Protein AF-A0A8S9DPN1-F1 (afdb_monomer_lite)

Radius of gyration: 19.18 Å; chains: 1; bounding box: 45×27×53 Å

Sequence (119 aa):
MLYTPKELAEEIGVNKDQIYSAYLPAGCPHQKDHQNHILINGITFKKWYEENYQKRTLEKDQAYCVACKQIVKVLNPERKQKGNLVYASFPCPNCGKNVIRFIDCKRKKNDQQKELEAH

Secondary structure (DSSP, 8-state):
-EE-HHHHHHHHT--HHHIIIIITTTT---EE-TT--EEEEHHHHHHHHHHH---PPPPTTEEEETTTTEEEE--S-EEEEETTEEEEEEE-TTT--EEEEEEEE---S-SS-SSSS--

Foldseek 3Di:
DKDFLVRVCVVVVHDSVCCVLPQVVQPQDWDADPVRGTIHDPVSNVVCCVVRVDDDDADPQWFQDSVVRDIAGNDPWDWDDDPQWTWTWDQGPVPRDITIGTDDGPDPPDPDPDPPPDD

pLDDT: mean 82.06, std 13.65, range [39.0, 94.62]

Structure (mmCIF, N/CA/C/O backbone):
data_AF-A0A8S9DPN1-F1
#
_entry.id   AF-A0A8S9DPN1-F1
#
loop_
_atom_site.group_PDB
_atom_site.id
_atom_site.type_symbol
_atom_site.label_atom_id
_atom_site.label_alt_id
_atom_site.label_comp_id
_atom_site.label_asym_id
_atom_site.label_entity_id
_atom_site.label_seq_id
_atom_site.pdbx_PDB_ins_code
_atom_site.Cartn_x
_atom_site.Cartn_y
_atom_site.Cartn_z
_atom_site.occupancy
_atom_site.B_iso_or_equiv
_atom_site.auth_seq_id
_atom_site.auth_comp_id
_atom_site.auth_asym_id
_atom_site.auth_atom_id
_atom_site.pdbx_PDB_model_num
ATOM 1 N N . MET A 1 1 ? 19.925 -2.733 -14.862 1.00 83.81 1 MET A N 1
ATOM 2 C CA . MET A 1 1 ? 19.454 -4.117 -15.057 1.00 83.81 1 MET A CA 1
ATOM 3 C C . MET A 1 1 ? 17.935 -4.108 -15.111 1.00 83.81 1 MET A C 1
ATOM 5 O O . MET A 1 1 ? 17.328 -3.308 -14.396 1.00 83.81 1 MET A O 1
ATOM 9 N N . LEU A 1 2 ? 17.356 -4.892 -16.020 1.00 90.19 2 LEU A N 1
ATOM 10 C CA . LEU A 1 2 ? 15.912 -5.100 -16.106 1.00 90.19 2 LEU A CA 1
ATOM 11 C C . LEU A 1 2 ? 15.562 -6.325 -15.265 1.00 90.19 2 LEU A C 1
ATOM 13 O O . LEU A 1 2 ? 16.236 -7.342 -15.377 1.00 90.19 2 LEU A O 1
ATOM 17 N N . TYR A 1 3 ? 14.532 -6.194 -14.441 1.00 92.56 3 TYR A N 1
ATOM 18 C CA . TYR A 1 3 ? 14.040 -7.233 -13.550 1.00 92.56 3 TYR A CA 1
ATOM 19 C C . TYR A 1 3 ? 12.580 -7.512 -13.874 1.00 92.56 3 TYR A C 1
ATOM 21 O O . TYR A 1 3 ? 11.795 -6.584 -14.098 1.00 92.56 3 TYR A O 1
ATOM 29 N N . THR A 1 4 ? 12.181 -8.773 -13.837 1.00 92.81 4 THR A N 1
ATOM 30 C CA . THR A 1 4 ? 10.765 -9.117 -13.715 1.00 92.81 4 THR A CA 1
ATOM 31 C C . THR A 1 4 ? 10.240 -8.700 -12.332 1.00 92.81 4 THR A C 1
ATOM 33 O O . THR A 1 4 ? 11.019 -8.543 -11.388 1.00 92.81 4 THR A O 1
ATOM 36 N N . PRO A 1 5 ? 8.915 -8.569 -12.137 1.00 92.50 5 PRO A N 1
ATOM 37 C CA . PRO A 1 5 ? 8.345 -8.322 -10.815 1.00 92.50 5 PRO A CA 1
ATOM 38 C C . PRO A 1 5 ? 8.756 -9.364 -9.773 1.00 92.50 5 PRO A C 1
ATOM 40 O O . PRO A 1 5 ? 8.851 -9.041 -8.598 1.00 92.50 5 PRO A O 1
ATOM 43 N N . LYS A 1 6 ? 9.001 -10.617 -10.175 1.00 92.94 6 LYS A N 1
ATOM 44 C CA . LYS A 1 6 ? 9.466 -11.646 -9.241 1.00 92.94 6 LYS A CA 1
ATOM 45 C C . LYS A 1 6 ? 10.896 -11.359 -8.779 1.00 92.94 6 LYS A C 1
ATOM 47 O O . LYS A 1 6 ? 11.123 -11.273 -7.581 1.00 92.94 6 LYS A O 1
ATOM 52 N N . GLU A 1 7 ? 11.816 -11.167 -9.716 1.00 93.56 7 GLU A N 1
ATOM 53 C CA . GLU A 1 7 ? 13.227 -10.924 -9.393 1.00 93.56 7 GLU A CA 1
ATOM 54 C C . GLU A 1 7 ? 13.400 -9.620 -8.616 1.00 93.56 7 GLU A C 1
ATOM 56 O O . GLU A 1 7 ? 14.133 -9.580 -7.637 1.00 93.56 7 GLU A O 1
ATOM 61 N N . LEU A 1 8 ? 12.673 -8.563 -8.995 1.00 92.94 8 LEU A N 1
ATOM 62 C CA . LEU A 1 8 ? 12.718 -7.299 -8.266 1.00 92.94 8 LEU A CA 1
ATOM 63 C C . LEU A 1 8 ? 12.245 -7.475 -6.817 1.00 92.94 8 LEU A C 1
ATOM 65 O O . LEU A 1 8 ? 12.829 -6.881 -5.919 1.00 92.94 8 LEU A O 1
ATOM 69 N N . ALA A 1 9 ? 11.193 -8.270 -6.594 1.00 93.31 9 ALA A N 1
ATOM 70 C CA . ALA A 1 9 ? 10.669 -8.550 -5.260 1.00 93.31 9 ALA A CA 1
ATOM 71 C C . ALA A 1 9 ? 11.692 -9.278 -4.384 1.00 93.31 9 ALA A C 1
ATOM 73 O O . ALA A 1 9 ? 11.869 -8.909 -3.224 1.00 93.31 9 ALA A O 1
ATOM 74 N N . GLU A 1 10 ? 12.360 -10.282 -4.955 1.00 94.00 10 GLU A N 1
ATOM 75 C CA . GLU A 1 10 ? 13.413 -11.055 -4.293 1.00 94.00 10 GLU A CA 1
ATOM 76 C C . GLU A 1 10 ? 14.624 -10.168 -3.964 1.00 94.00 10 GLU A C 1
ATOM 78 O O . GLU A 1 10 ? 15.090 -10.180 -2.828 1.00 94.00 10 GLU A O 1
ATOM 83 N N . GLU A 1 11 ? 15.054 -9.325 -4.906 1.00 92.62 11 GLU A N 1
ATOM 84 C CA . GLU A 1 11 ? 16.199 -8.419 -4.747 1.00 92.62 11 GLU A CA 1
ATOM 85 C C . GLU A 1 11 ? 15.995 -7.397 -3.616 1.00 92.62 11 GLU A C 1
ATOM 87 O O . GLU A 1 11 ? 16.893 -7.159 -2.811 1.00 92.62 11 GLU A O 1
ATOM 92 N N . ILE A 1 12 ? 14.810 -6.781 -3.533 1.00 89.56 12 ILE A N 1
ATOM 93 C CA . ILE A 1 12 ? 14.532 -5.726 -2.540 1.00 89.56 12 ILE A CA 1
ATOM 94 C C . ILE A 1 12 ? 13.835 -6.250 -1.276 1.00 89.56 12 ILE A C 1
ATOM 96 O O . ILE A 1 12 ? 13.476 -5.459 -0.400 1.00 89.56 12 ILE A O 1
ATOM 100 N N . GLY A 1 13 ? 13.609 -7.564 -1.181 1.00 89.81 13 GLY A N 1
ATOM 101 C CA . GLY A 1 13 ? 12.997 -8.208 -0.019 1.00 89.81 13 GLY A CA 1
ATOM 102 C C . GLY A 1 13 ? 11.541 -7.803 0.241 1.00 89.81 13 GLY A C 1
ATOM 103 O O . GLY A 1 13 ? 11.142 -7.647 1.396 1.00 89.81 13 GLY A O 1
ATOM 104 N N . VAL A 1 14 ? 10.732 -7.608 -0.805 1.00 89.19 14 VAL A N 1
ATOM 105 C CA . VAL A 1 14 ? 9.288 -7.317 -0.674 1.00 89.19 14 VAL A CA 1
ATOM 106 C C . VAL A 1 14 ? 8.442 -8.448 -1.242 1.00 89.19 14 VAL A C 1
ATOM 108 O O . VAL A 1 14 ? 8.903 -9.266 -2.029 1.00 89.19 14 VAL A O 1
ATOM 111 N N . ASN A 1 15 ? 7.157 -8.486 -0.889 1.00 91.44 15 ASN A N 1
ATOM 112 C CA . ASN A 1 15 ? 6.234 -9.404 -1.546 1.00 91.44 15 ASN A CA 1
ATOM 113 C C . ASN A 1 15 ? 5.978 -8.938 -2.993 1.00 91.44 15 ASN A C 1
ATOM 115 O O . ASN A 1 15 ? 5.672 -7.768 -3.231 1.00 91.44 15 ASN A O 1
ATOM 119 N N . LYS A 1 16 ? 6.032 -9.864 -3.955 1.00 92.50 16 LYS A N 1
ATOM 120 C CA . LYS A 1 16 ? 5.646 -9.651 -5.359 1.00 92.50 16 LYS A CA 1
ATOM 121 C C . LYS A 1 16 ? 4.280 -8.964 -5.504 1.00 92.50 16 LYS A C 1
ATOM 123 O O . LYS A 1 16 ? 4.114 -8.116 -6.381 1.00 92.50 16 LYS A O 1
ATOM 128 N N . ASP A 1 17 ? 3.321 -9.263 -4.628 1.00 90.25 17 ASP A N 1
ATOM 129 C CA . ASP A 1 17 ? 1.999 -8.622 -4.635 1.00 90.25 17 ASP A CA 1
ATOM 130 C C . ASP A 1 17 ? 2.067 -7.110 -4.401 1.00 90.25 17 ASP A C 1
ATOM 132 O O . ASP A 1 17 ? 1.227 -6.373 -4.917 1.00 90.25 17 ASP A O 1
ATOM 136 N N . GLN A 1 18 ? 3.076 -6.623 -3.674 1.00 88.31 18 GLN A N 1
ATOM 137 C CA . GLN A 1 18 ? 3.292 -5.193 -3.455 1.00 88.31 18 GLN A CA 1
ATOM 138 C C . GLN A 1 18 ? 3.662 -4.484 -4.762 1.00 88.31 18 GLN A C 1
ATOM 140 O O . GLN A 1 18 ? 3.190 -3.377 -5.017 1.00 88.31 18 GLN A O 1
ATOM 145 N N . ILE A 1 19 ? 4.424 -5.141 -5.637 1.00 90.06 19 ILE A N 1
ATOM 146 C CA . ILE A 1 19 ? 4.773 -4.586 -6.948 1.00 90.06 19 ILE A CA 1
ATOM 147 C C . ILE A 1 19 ? 3.511 -4.436 -7.802 1.00 90.06 19 ILE A C 1
ATOM 149 O O . ILE A 1 19 ? 3.252 -3.355 -8.329 1.00 90.06 19 ILE A O 1
ATOM 153 N N . TYR A 1 20 ? 2.680 -5.479 -7.872 1.00 90.19 20 TYR A N 1
ATOM 154 C CA . TYR A 1 20 ? 1.447 -5.453 -8.664 1.00 90.19 20 TYR A CA 1
ATOM 155 C C . TYR A 1 20 ? 0.348 -4.563 -8.079 1.00 90.19 20 TYR A C 1
ATOM 157 O O . TYR A 1 20 ? -0.368 -3.893 -8.820 1.00 90.19 20 TYR A O 1
ATOM 165 N N . SER A 1 21 ? 0.195 -4.546 -6.758 1.00 85.44 21 SER A N 1
ATOM 166 C CA . SER A 1 21 ? -0.938 -3.889 -6.094 1.00 85.44 21 SER A CA 1
ATOM 167 C C . SER A 1 21 ? -0.654 -2.445 -5.697 1.00 85.44 21 SER A C 1
ATOM 169 O O . SER A 1 21 ? -1.596 -1.648 -5.611 1.00 85.44 21 SER A O 1
ATOM 171 N N . ALA A 1 22 ? 0.611 -2.109 -5.435 1.00 85.25 22 ALA A N 1
ATOM 172 C CA . ALA A 1 22 ? 1.021 -0.786 -4.980 1.00 85.25 22 ALA A CA 1
ATOM 173 C C . ALA A 1 22 ? 1.865 -0.053 -6.025 1.00 85.25 22 ALA A C 1
ATOM 175 O O . ALA A 1 22 ? 1.478 1.038 -6.432 1.00 85.25 22 ALA A O 1
ATOM 176 N N . TYR A 1 23 ? 2.970 -0.639 -6.498 1.00 89.19 23 TYR A N 1
ATOM 177 C CA . TYR A 1 23 ? 3.919 0.098 -7.342 1.00 89.19 23 TYR A CA 1
ATOM 178 C C . TYR A 1 23 ? 3.396 0.339 -8.758 1.00 89.19 23 TYR A C 1
ATOM 180 O O . TYR A 1 23 ? 3.380 1.483 -9.210 1.00 89.19 23 TYR A O 1
ATOM 188 N N . LEU A 1 24 ? 2.913 -0.697 -9.452 1.00 88.56 24 LEU A N 1
ATOM 189 C CA . LEU A 1 24 ? 2.391 -0.541 -10.814 1.00 88.56 24 LEU A CA 1
ATOM 190 C C . LEU A 1 24 ? 1.203 0.440 -10.884 1.00 88.56 24 LEU A C 1
ATOM 192 O O . LEU A 1 24 ? 1.260 1.355 -11.706 1.00 88.56 24 LEU A O 1
ATOM 196 N N . PRO A 1 25 ? 0.178 0.362 -10.006 1.00 86.19 25 PRO A N 1
ATOM 197 C CA . PRO A 1 25 ? -0.919 1.331 -10.006 1.00 86.19 25 PRO A CA 1
ATOM 198 C C . PRO A 1 25 ? -0.494 2.744 -9.594 1.00 86.19 25 PRO A C 1
ATOM 200 O O . PRO A 1 25 ? -1.178 3.699 -9.941 1.00 86.19 25 PRO A O 1
ATOM 203 N N . ALA A 1 26 ? 0.615 2.887 -8.862 1.00 84.25 26 ALA A N 1
ATOM 204 C CA . ALA A 1 26 ? 1.182 4.185 -8.496 1.00 84.25 26 ALA A CA 1
ATOM 205 C C . ALA A 1 26 ? 2.024 4.822 -9.620 1.00 84.25 26 ALA A C 1
ATOM 207 O O . ALA A 1 26 ? 2.570 5.905 -9.424 1.00 84.25 26 ALA A O 1
ATOM 208 N N . GLY A 1 27 ? 2.131 4.180 -10.789 1.00 87.31 27 GLY A N 1
ATOM 209 C CA . GLY A 1 27 ? 2.884 4.705 -11.929 1.00 87.31 27 GLY A CA 1
ATOM 210 C C . GLY A 1 27 ? 4.353 4.286 -11.950 1.00 87.31 27 GLY A C 1
ATOM 211 O O . GLY A 1 27 ? 5.177 4.993 -12.524 1.00 87.31 27 GLY A O 1
ATOM 212 N N . CYS A 1 28 ? 4.693 3.150 -11.333 1.00 89.06 28 CYS A N 1
ATOM 213 C CA . CYS A 1 28 ? 6.047 2.604 -11.380 1.00 89.06 28 CYS A CA 1
ATOM 214 C C . CYS A 1 28 ? 6.545 2.465 -12.833 1.00 89.06 28 CYS A C 1
ATOM 216 O O . CYS A 1 28 ? 5.850 1.861 -13.663 1.00 89.06 28 CYS A O 1
ATOM 218 N N . PRO A 1 29 ? 7.760 2.957 -13.143 1.00 90.44 29 PRO A N 1
ATOM 219 C CA . PRO A 1 29 ? 8.340 2.871 -14.474 1.00 90.44 29 PRO A CA 1
ATOM 220 C C . PRO A 1 29 ? 8.594 1.410 -14.839 1.00 90.44 29 PRO A C 1
ATOM 222 O O . PRO A 1 29 ? 9.350 0.703 -14.172 1.00 90.44 29 PRO A O 1
ATOM 225 N N . HIS A 1 30 ? 7.955 0.963 -15.911 1.00 92.50 30 HIS A N 1
ATOM 226 C CA . HIS A 1 30 ? 8.083 -0.390 -16.425 1.00 92.50 30 HIS A CA 1
ATOM 227 C C . HIS A 1 30 ? 8.001 -0.385 -17.949 1.00 92.50 30 HIS A C 1
ATOM 229 O O . HIS A 1 30 ? 7.473 0.540 -18.565 1.00 92.50 30 HIS A O 1
ATOM 235 N N . GLN A 1 31 ? 8.533 -1.436 -18.551 1.00 91.62 31 GLN A N 1
ATOM 236 C CA . GLN A 1 31 ? 8.444 -1.727 -19.971 1.00 91.62 31 GLN A CA 1
ATOM 237 C C . GLN A 1 31 ? 7.723 -3.057 -20.149 1.00 91.62 31 GLN A C 1
ATOM 239 O O . GLN A 1 31 ? 7.701 -3.886 -19.238 1.00 91.62 31 GLN A O 1
ATOM 244 N N . LYS A 1 32 ? 7.111 -3.244 -21.314 1.00 91.81 32 LYS A N 1
ATOM 245 C CA . LYS A 1 32 ? 6.538 -4.525 -21.708 1.00 91.81 32 LYS A CA 1
ATOM 246 C C . LYS A 1 32 ? 7.374 -5.098 -22.836 1.00 91.81 32 LYS A C 1
ATOM 248 O O . LYS A 1 32 ? 7.694 -4.367 -23.772 1.00 91.81 32 LYS A O 1
ATOM 253 N N . ASP A 1 33 ? 7.760 -6.361 -22.723 1.00 88.44 33 ASP A N 1
ATOM 254 C CA . ASP A 1 33 ? 8.439 -7.054 -23.815 1.00 88.44 33 ASP A CA 1
ATOM 255 C C . ASP A 1 33 ? 7.443 -7.466 -24.920 1.00 88.44 33 ASP A C 1
ATOM 257 O O . ASP A 1 33 ? 6.235 -7.225 -24.836 1.00 88.44 33 ASP A O 1
ATOM 261 N N . HIS A 1 34 ? 7.949 -8.116 -25.969 1.00 86.69 34 HIS A N 1
ATOM 262 C CA . HIS A 1 34 ? 7.130 -8.628 -27.074 1.00 86.69 34 HIS A CA 1
ATOM 263 C C . HIS A 1 34 ? 6.124 -9.715 -26.655 1.00 86.69 34 HIS A C 1
ATOM 265 O O . HIS A 1 34 ? 5.173 -9.979 -27.386 1.00 86.69 34 HIS A O 1
ATOM 271 N N . GLN A 1 35 ? 6.322 -10.336 -25.491 1.00 87.88 35 GLN A N 1
ATOM 272 C CA . GLN A 1 35 ? 5.443 -11.346 -24.898 1.00 87.88 35 GLN A CA 1
ATOM 273 C C . GLN A 1 35 ? 4.517 -10.744 -23.828 1.00 87.88 35 GLN A C 1
ATOM 275 O O . GLN A 1 35 ? 3.792 -11.469 -23.150 1.00 87.88 35 GLN A O 1
ATOM 280 N N . ASN A 1 36 ? 4.485 -9.410 -23.713 1.00 86.00 36 ASN A N 1
ATOM 281 C CA . ASN A 1 36 ? 3.674 -8.657 -22.762 1.00 86.00 36 ASN A CA 1
ATOM 282 C C . ASN A 1 36 ? 4.094 -8.850 -21.286 1.00 86.00 36 ASN A C 1
ATOM 284 O O . ASN A 1 36 ? 3.316 -8.539 -20.377 1.00 86.00 36 ASN A O 1
ATOM 288 N N . HIS A 1 37 ? 5.316 -9.324 -21.026 1.00 88.81 37 HIS A N 1
ATOM 289 C CA . HIS A 1 37 ? 5.883 -9.397 -19.682 1.00 88.81 37 HIS A CA 1
ATOM 290 C C . HIS A 1 37 ? 6.344 -8.028 -19.200 1.00 88.81 37 HIS A C 1
ATOM 292 O O . HIS A 1 37 ? 6.926 -7.243 -19.946 1.00 88.81 37 HIS A O 1
ATOM 298 N N . ILE A 1 38 ? 6.121 -7.765 -17.915 1.00 91.44 38 ILE A N 1
ATOM 299 C CA . ILE A 1 38 ? 6.545 -6.531 -17.260 1.00 91.44 38 ILE A CA 1
ATOM 300 C C . ILE A 1 38 ? 8.031 -6.633 -16.914 1.00 91.44 38 ILE A C 1
ATOM 302 O O . ILE A 1 38 ? 8.448 -7.566 -16.233 1.00 91.44 38 ILE A O 1
ATOM 306 N N . LEU A 1 39 ? 8.804 -5.640 -17.340 1.00 93.88 39 LEU A N 1
ATOM 307 C CA . LEU A 1 39 ? 10.220 -5.480 -17.033 1.00 93.88 39 LEU A CA 1
ATOM 308 C C . LEU A 1 39 ? 10.446 -4.125 -16.364 1.00 93.88 39 LEU A C 1
ATOM 310 O O . LEU A 1 39 ? 10.010 -3.087 -16.860 1.00 93.88 39 LEU A O 1
ATOM 314 N N . ILE A 1 40 ? 11.130 -4.125 -15.228 1.00 93.44 40 ILE A N 1
ATOM 315 C CA . ILE A 1 40 ? 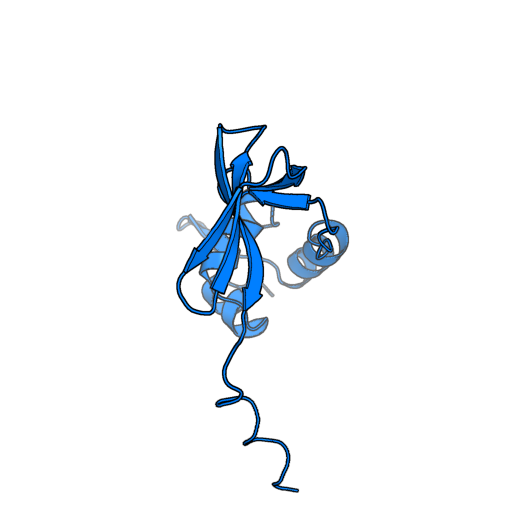11.359 -2.943 -14.399 1.00 93.44 40 ILE A CA 1
ATOM 316 C C . ILE A 1 40 ? 12.860 -2.680 -14.342 1.00 93.44 40 ILE A C 1
ATOM 318 O O . ILE A 1 40 ? 13.643 -3.547 -13.960 1.00 93.44 40 ILE A O 1
ATOM 322 N N . ASN A 1 41 ? 13.287 -1.474 -14.718 1.00 94.62 41 ASN A N 1
ATOM 323 C CA . ASN A 1 41 ? 14.684 -1.078 -14.565 1.00 94.62 41 ASN A CA 1
ATOM 324 C C . ASN A 1 41 ? 14.955 -0.714 -13.102 1.00 94.62 41 ASN A C 1
ATOM 326 O O . ASN A 1 41 ? 14.366 0.241 -12.600 1.00 94.62 41 ASN A O 1
ATOM 330 N N . GLY A 1 42 ? 15.870 -1.424 -12.437 1.00 90.19 42 GLY A N 1
ATOM 331 C CA . GLY A 1 42 ? 16.151 -1.213 -11.011 1.00 90.19 42 GLY A CA 1
ATOM 332 C C . GLY A 1 42 ? 16.613 0.209 -10.655 1.00 90.19 42 GLY A C 1
ATOM 333 O O . GLY A 1 42 ? 16.219 0.740 -9.619 1.00 90.19 42 GLY A O 1
ATOM 334 N N . ILE A 1 43 ? 17.385 0.874 -11.526 1.00 91.50 43 ILE A N 1
ATOM 335 C CA . ILE A 1 43 ? 17.870 2.246 -11.280 1.00 91.50 43 ILE A CA 1
ATOM 336 C C . ILE A 1 43 ? 16.714 3.239 -11.398 1.00 91.50 43 ILE A C 1
ATOM 338 O O . ILE A 1 43 ? 16.548 4.112 -10.545 1.00 91.50 43 ILE A O 1
ATOM 342 N N . 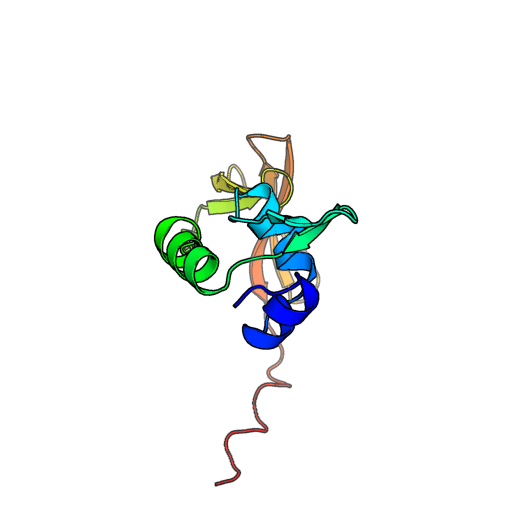THR A 1 44 ? 15.898 3.101 -12.443 1.00 92.56 44 THR A N 1
ATOM 343 C CA . THR A 1 44 ? 14.726 3.960 -12.645 1.00 92.56 44 THR A CA 1
ATOM 344 C C . THR A 1 44 ? 13.687 3.731 -11.549 1.00 92.56 44 THR A C 1
ATOM 346 O O . THR A 1 44 ? 13.118 4.693 -11.042 1.00 92.56 44 THR A O 1
ATOM 349 N N . PHE A 1 45 ? 13.489 2.477 -11.135 1.00 92.06 45 PHE A N 1
ATOM 350 C CA . PHE A 1 45 ? 12.632 2.117 -10.011 1.00 92.06 45 PHE A CA 1
ATOM 351 C C . PHE A 1 45 ? 13.101 2.771 -8.715 1.00 92.06 45 PHE A C 1
ATOM 353 O O . PHE A 1 45 ? 12.288 3.390 -8.039 1.00 92.06 45 PHE A O 1
ATOM 360 N N . LYS A 1 46 ? 14.399 2.688 -8.394 1.00 90.69 46 LYS A N 1
ATOM 361 C CA . LYS A 1 46 ? 14.960 3.311 -7.190 1.00 90.69 46 LYS A CA 1
ATOM 362 C C . LYS A 1 46 ? 14.683 4.815 -7.156 1.00 90.69 46 LYS A C 1
ATOM 364 O O . LYS A 1 46 ? 14.145 5.298 -6.167 1.00 90.69 46 LYS A O 1
ATOM 369 N N . LYS A 1 47 ? 14.985 5.527 -8.248 1.00 91.00 47 LYS A N 1
ATOM 370 C CA . LYS A 1 47 ? 14.723 6.973 -8.353 1.00 91.00 47 LYS A CA 1
ATOM 371 C C . LYS A 1 47 ? 13.241 7.290 -8.159 1.00 91.00 47 LYS A C 1
ATOM 373 O O . LYS A 1 47 ? 12.885 8.101 -7.314 1.00 91.00 47 LYS A O 1
ATOM 378 N N . TRP A 1 48 ? 12.373 6.580 -8.880 1.00 91.56 48 TRP A N 1
ATOM 379 C CA . TRP A 1 48 ? 10.929 6.754 -8.751 1.00 91.56 48 TRP A CA 1
ATOM 380 C C . TRP A 1 48 ? 10.437 6.476 -7.324 1.00 91.56 48 TRP A C 1
ATOM 382 O O . TRP A 1 48 ? 9.608 7.224 -6.810 1.00 91.56 48 TRP A O 1
ATOM 392 N N . TYR A 1 49 ? 10.959 5.435 -6.672 1.00 88.75 49 TYR A N 1
ATOM 393 C CA . TYR A 1 49 ? 10.594 5.055 -5.310 1.00 88.75 49 TYR A CA 1
ATOM 394 C C . TYR A 1 49 ? 10.986 6.138 -4.295 1.00 88.75 49 TYR A C 1
ATOM 396 O O . TYR A 1 49 ? 10.169 6.501 -3.449 1.00 88.75 49 TYR A O 1
ATOM 404 N N . GLU A 1 50 ? 12.198 6.688 -4.403 1.00 87.50 50 GLU A N 1
ATOM 405 C CA . GLU A 1 50 ? 12.700 7.765 -3.535 1.00 87.50 50 GLU A CA 1
ATOM 406 C C . GLU A 1 50 ? 11.894 9.068 -3.688 1.00 87.50 50 GLU A C 1
ATOM 408 O O . GLU A 1 50 ? 11.634 9.761 -2.698 1.00 87.50 50 GLU A O 1
ATOM 413 N N . GLU A 1 51 ? 11.452 9.374 -4.908 1.00 86.06 51 GLU A N 1
ATOM 414 C CA . GLU A 1 51 ? 10.700 10.592 -5.228 1.00 86.06 51 GLU A CA 1
ATOM 415 C C . GLU A 1 51 ? 9.195 10.476 -4.929 1.00 86.06 51 GLU A C 1
ATOM 417 O O . GLU A 1 51 ? 8.588 11.41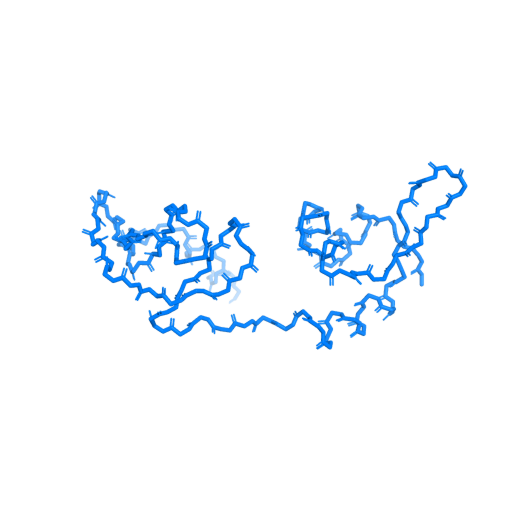8 -4.419 1.00 86.06 51 GLU A O 1
ATOM 422 N N . ASN A 1 52 ? 8.572 9.332 -5.232 1.00 80.12 52 ASN A N 1
ATOM 423 C CA . ASN A 1 52 ? 7.108 9.195 -5.259 1.00 80.12 52 ASN A CA 1
ATOM 424 C C . ASN A 1 52 ? 6.553 8.310 -4.138 1.00 80.12 52 ASN A C 1
ATOM 426 O O . ASN A 1 52 ? 5.417 8.510 -3.702 1.00 80.12 52 ASN A O 1
ATOM 430 N N . TYR A 1 53 ? 7.327 7.333 -3.660 1.00 72.88 53 TYR A N 1
ATOM 431 C CA . TYR A 1 53 ? 6.856 6.301 -2.733 1.00 72.88 53 TYR A CA 1
ATOM 432 C C . TYR A 1 53 ? 7.502 6.438 -1.346 1.00 72.88 53 TYR A C 1
ATOM 434 O O . TYR A 1 53 ? 7.926 5.469 -0.716 1.00 72.88 53 TYR A O 1
ATOM 442 N N . GLN A 1 54 ? 7.573 7.661 -0.822 1.00 67.50 54 GLN A N 1
ATOM 443 C CA . GLN A 1 54 ? 8.012 7.863 0.556 1.00 67.50 54 GLN A CA 1
ATOM 444 C C . GLN A 1 54 ? 6.970 7.318 1.540 1.00 67.50 54 GLN A C 1
ATOM 446 O O . GLN A 1 54 ? 5.771 7.602 1.433 1.00 67.50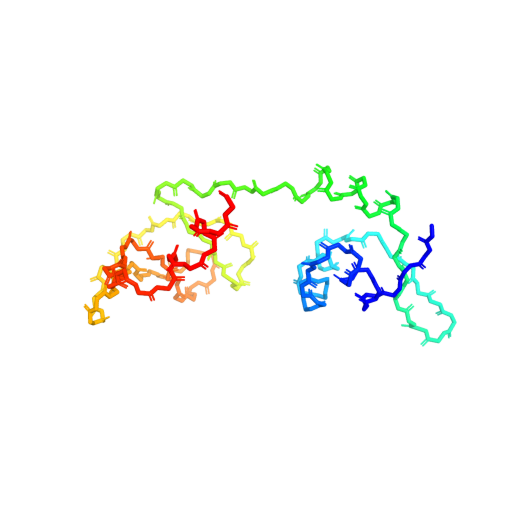 54 GLN A O 1
ATOM 451 N N . LYS A 1 55 ? 7.432 6.539 2.529 1.00 68.44 55 LYS A N 1
ATOM 452 C CA . LYS A 1 55 ? 6.589 6.055 3.631 1.00 68.44 55 LYS A CA 1
ATOM 453 C C . LYS A 1 55 ? 6.035 7.257 4.388 1.00 68.44 55 LYS A C 1
ATOM 455 O O . LYS A 1 55 ? 6.758 7.928 5.116 1.00 68.44 55 LYS A O 1
ATOM 460 N N . ARG A 1 56 ? 4.739 7.514 4.231 1.00 69.69 56 ARG A N 1
ATOM 461 C CA . ARG A 1 56 ? 4.049 8.543 5.007 1.00 69.69 56 ARG A CA 1
ATOM 462 C C . ARG A 1 56 ? 3.686 7.984 6.375 1.00 69.69 56 ARG A C 1
ATOM 464 O O . ARG A 1 56 ? 3.018 6.954 6.472 1.00 69.69 56 ARG A O 1
ATOM 471 N N . THR A 1 57 ? 4.113 8.674 7.425 1.00 72.50 57 THR A N 1
ATOM 472 C CA . THR A 1 57 ? 3.699 8.367 8.794 1.00 72.50 57 THR A CA 1
ATOM 473 C C . THR A 1 57 ? 2.250 8.803 8.977 1.00 72.50 57 THR A C 1
ATOM 475 O O . THR A 1 57 ? 1.888 9.930 8.655 1.00 72.50 57 THR A O 1
ATOM 478 N N . LEU A 1 58 ? 1.410 7.899 9.478 1.00 79.62 58 LEU A N 1
ATOM 479 C CA . LEU A 1 58 ? 0.025 8.213 9.817 1.00 79.62 58 LEU A CA 1
ATOM 480 C C . LEU A 1 58 ? -0.009 9.046 11.100 1.00 79.62 58 LEU A C 1
ATOM 482 O O . LEU A 1 58 ? 0.499 8.607 12.133 1.00 79.62 58 LEU A O 1
ATOM 486 N N . GLU A 1 59 ? -0.662 10.204 11.059 1.00 82.25 59 GLU A N 1
ATOM 487 C CA . GLU A 1 59 ? -0.961 10.972 12.271 1.00 82.25 59 GLU A CA 1
ATOM 488 C C . GLU A 1 59 ? -1.978 10.233 13.159 1.00 82.25 59 GLU A C 1
ATOM 490 O O . GLU A 1 59 ? -2.607 9.253 12.740 1.00 82.25 59 GLU A O 1
ATOM 495 N N . LYS A 1 60 ? -2.155 10.687 14.410 1.00 75.81 60 LYS A N 1
ATOM 496 C CA . LYS A 1 60 ? -3.046 10.034 15.389 1.00 75.81 60 LYS A CA 1
ATOM 497 C C . LYS A 1 60 ? -4.491 9.921 14.881 1.00 75.81 60 LYS A C 1
ATOM 499 O O . LYS A 1 60 ? -5.074 8.843 15.025 1.00 75.81 60 LYS A O 1
ATOM 504 N N . ASP A 1 61 ? -4.975 10.949 14.186 1.00 82.88 61 ASP A N 1
ATOM 505 C CA . ASP A 1 61 ? -6.352 11.080 13.680 1.00 82.88 61 ASP A CA 1
ATOM 506 C C . ASP A 1 61 ? -6.509 10.710 12.196 1.00 82.88 61 ASP A C 1
ATOM 508 O O . ASP A 1 61 ? -7.494 11.058 11.542 1.00 82.88 61 ASP A O 1
ATOM 512 N N . GLN A 1 62 ? -5.532 9.997 11.639 1.00 86.69 62 GLN A N 1
ATOM 513 C CA . GLN A 1 62 ? -5.545 9.542 10.254 1.00 86.69 62 GLN A CA 1
ATOM 514 C C . GLN A 1 62 ? -5.559 8.017 10.191 1.00 86.69 62 GLN A C 1
ATOM 516 O O . GLN A 1 62 ? -4.929 7.348 11.003 1.00 86.69 62 GLN A O 1
ATOM 521 N N . ALA A 1 63 ? -6.232 7.431 9.207 1.00 86.56 63 ALA A N 1
ATOM 522 C CA . ALA A 1 63 ? -6.084 6.014 8.892 1.00 86.56 63 ALA A CA 1
ATOM 523 C C . ALA A 1 63 ? -5.877 5.810 7.396 1.00 86.56 63 ALA A C 1
ATOM 525 O O . ALA A 1 63 ? -6.214 6.662 6.579 1.00 86.56 63 ALA A O 1
ATOM 526 N N . TYR A 1 64 ? -5.330 4.656 7.034 1.00 86.62 64 TYR A N 1
ATOM 527 C CA . TYR A 1 64 ? -5.171 4.282 5.639 1.00 86.62 64 TYR A CA 1
ATOM 528 C C . TYR A 1 64 ? -6.392 3.494 5.168 1.00 86.62 64 TYR A C 1
ATOM 530 O O . TYR A 1 64 ? -6.682 2.410 5.680 1.00 86.62 64 TYR A O 1
ATOM 538 N N . CYS A 1 65 ? -7.115 4.024 4.185 1.00 86.56 65 CYS A N 1
ATOM 539 C CA . CYS A 1 65 ? -8.207 3.295 3.562 1.00 86.56 65 CYS A CA 1
ATOM 540 C C . CYS A 1 65 ? -7.646 2.377 2.469 1.00 86.56 65 CYS A C 1
ATOM 542 O O . CYS A 1 65 ? -7.212 2.855 1.423 1.00 86.56 65 CYS A O 1
ATOM 544 N N . VAL A 1 66 ? -7.713 1.059 2.673 1.00 83.81 66 VAL A N 1
ATOM 545 C CA . VAL A 1 66 ? -7.212 0.056 1.710 1.00 83.81 66 VAL A CA 1
ATOM 546 C C . VAL A 1 66 ? -7.946 0.124 0.366 1.00 83.81 66 VAL A C 1
ATOM 548 O O . VAL A 1 66 ? -7.361 -0.140 -0.678 1.00 83.81 66 VAL A O 1
ATOM 551 N N . ALA A 1 67 ? -9.220 0.523 0.373 1.00 83.69 67 ALA A N 1
ATOM 552 C CA . ALA A 1 67 ? -10.006 0.641 -0.848 1.00 83.69 67 ALA A CA 1
ATOM 553 C C . ALA A 1 67 ? -9.666 1.892 -1.668 1.00 83.69 67 ALA A C 1
ATOM 555 O O . ALA A 1 67 ? -9.542 1.798 -2.883 1.00 83.69 67 ALA A O 1
ATOM 556 N N . CYS A 1 68 ? -9.502 3.047 -1.014 1.00 81.69 68 CYS A N 1
ATOM 557 C CA . CYS A 1 68 ? -9.091 4.284 -1.688 1.00 81.69 68 CYS A CA 1
ATOM 558 C C . CYS A 1 68 ? -7.582 4.342 -1.946 1.00 81.69 68 CYS A C 1
ATOM 560 O O . CYS A 1 68 ? -7.134 5.184 -2.713 1.00 81.69 68 CYS A O 1
ATOM 562 N N . LYS A 1 69 ? -6.799 3.492 -1.271 1.00 80.19 69 LYS A N 1
ATOM 563 C CA . LYS A 1 69 ? -5.331 3.531 -1.223 1.00 80.19 69 LYS A CA 1
ATOM 564 C C . LYS A 1 69 ? -4.770 4.886 -0.767 1.00 80.19 69 LYS A C 1
ATOM 566 O O . LYS A 1 69 ? -3.672 5.278 -1.152 1.00 80.19 69 LYS A O 1
ATOM 571 N N . GLN A 1 70 ? -5.524 5.598 0.068 1.00 82.44 70 GLN A N 1
ATOM 572 C CA . GLN A 1 70 ? -5.221 6.957 0.515 1.00 82.44 70 GLN A CA 1
ATOM 573 C C . GLN A 1 70 ? -5.377 7.093 2.029 1.00 82.44 70 GLN A C 1
ATOM 575 O O . GLN A 1 70 ? -6.121 6.347 2.675 1.00 82.44 70 GLN A O 1
ATOM 580 N N . ILE A 1 71 ? -4.672 8.079 2.582 1.00 85.81 71 ILE A N 1
ATOM 581 C CA . ILE A 1 71 ? -4.820 8.495 3.972 1.00 85.81 71 ILE A CA 1
ATOM 582 C C . ILE A 1 71 ? -6.119 9.293 4.101 1.00 85.81 71 ILE A C 1
ATOM 584 O O . ILE A 1 71 ? -6.349 10.241 3.354 1.00 85.81 71 ILE A O 1
ATOM 588 N N . VAL A 1 72 ? -6.959 8.907 5.054 1.00 87.06 72 VAL A N 1
ATOM 589 C CA . VAL A 1 72 ? -8.243 9.547 5.344 1.00 87.06 72 VAL A CA 1
ATOM 590 C C . VAL A 1 72 ? -8.305 9.966 6.805 1.00 87.06 72 VAL A C 1
ATOM 592 O O . VAL A 1 72 ? -7.726 9.312 7.675 1.00 87.06 72 VAL A O 1
ATOM 595 N N . LYS A 1 73 ? -9.020 11.059 7.081 1.00 86.31 73 LYS A N 1
ATOM 596 C CA . LYS A 1 73 ? -9.288 11.492 8.454 1.00 86.31 73 LYS A CA 1
ATOM 597 C C . LYS A 1 73 ? -10.245 10.513 9.126 1.00 86.31 73 LYS A C 1
ATOM 599 O O . LYS A 1 73 ? -11.217 10.063 8.516 1.00 86.31 73 LYS A O 1
ATOM 604 N N . VAL A 1 74 ? -9.953 10.194 10.378 1.00 83.06 74 VAL A N 1
ATOM 605 C CA . VAL A 1 74 ? -10.823 9.397 11.234 1.00 83.06 74 VAL A CA 1
ATOM 606 C C . VAL A 1 74 ? -11.965 10.298 11.695 1.00 83.06 74 VAL A C 1
ATOM 608 O O . VAL A 1 74 ? -11.737 11.272 12.406 1.00 83.06 74 VAL A O 1
ATOM 611 N N . LEU A 1 75 ? -13.192 9.991 11.277 1.00 81.31 75 LEU A N 1
ATOM 612 C CA . LEU A 1 75 ? -14.393 10.720 11.683 1.00 81.31 75 LEU A CA 1
ATOM 613 C C . LEU A 1 75 ? -15.284 9.782 12.492 1.00 81.31 75 LEU A C 1
ATOM 615 O O . LEU A 1 75 ? -15.613 8.700 12.015 1.00 81.31 75 LEU A O 1
ATOM 619 N N . ASN A 1 76 ? -15.651 10.200 13.706 1.00 79.75 76 ASN A N 1
ATOM 620 C CA . ASN A 1 76 ? -16.508 9.451 14.634 1.00 79.75 76 ASN A CA 1
ATOM 621 C C . ASN A 1 76 ? -16.118 7.963 14.775 1.00 79.75 76 ASN A C 1
ATOM 623 O O . ASN A 1 76 ? -16.902 7.083 14.419 1.00 79.75 76 ASN A O 1
ATOM 627 N N . PRO A 1 77 ? -14.899 7.657 15.265 1.00 83.75 77 PRO A N 1
ATOM 628 C CA . PRO A 1 77 ? -14.449 6.280 15.394 1.00 83.75 77 PRO A CA 1
ATOM 629 C C . PRO A 1 77 ? -15.250 5.510 16.443 1.00 83.75 77 PRO A C 1
ATOM 631 O O . PRO A 1 77 ? -15.255 5.858 17.623 1.00 83.75 77 PRO A O 1
ATOM 634 N N . GLU A 1 78 ? -15.835 4.387 16.035 1.00 86.25 78 GLU A N 1
ATOM 635 C CA . GLU A 1 78 ? -16.378 3.405 16.964 1.00 86.25 78 GLU A CA 1
ATOM 636 C C . GLU A 1 78 ? -15.237 2.556 17.523 1.00 86.25 78 GLU A C 1
ATOM 638 O O . GLU A 1 78 ? -14.621 1.756 16.808 1.00 86.25 78 GLU A O 1
ATOM 643 N 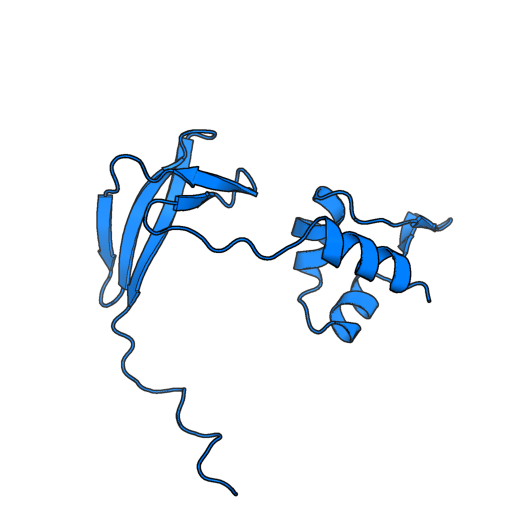N . ARG A 1 79 ? -14.945 2.699 18.816 1.00 86.88 79 ARG A N 1
ATOM 644 C CA . ARG A 1 79 ? -13.954 1.855 19.485 1.00 86.88 79 ARG A CA 1
ATOM 645 C C . ARG A 1 79 ? -14.547 0.469 19.734 1.00 86.88 79 ARG A C 1
ATOM 647 O O . ARG A 1 79 ? -15.476 0.317 20.521 1.00 86.88 79 ARG A O 1
ATOM 654 N N . LYS A 1 80 ? -13.983 -0.547 19.088 1.00 86.88 80 LYS A N 1
ATOM 655 C CA . LYS A 1 80 ? -14.356 -1.955 19.240 1.00 86.88 80 LYS A CA 1
ATOM 656 C C . LYS A 1 80 ? -13.213 -2.723 19.892 1.00 86.88 80 LYS A C 1
ATOM 658 O O . LYS A 1 80 ? -12.033 -2.469 19.643 1.00 86.88 80 LYS A O 1
ATOM 663 N N . GLN A 1 81 ? -13.577 -3.677 20.740 1.00 86.25 81 GLN A N 1
ATOM 664 C CA . GLN A 1 81 ? -12.639 -4.580 21.388 1.00 86.25 81 GLN A CA 1
ATOM 665 C C . GLN A 1 81 ? -12.996 -6.017 21.021 1.00 86.25 81 GLN A C 1
ATOM 667 O O . GLN A 1 81 ? -14.140 -6.440 21.175 1.00 86.25 81 GLN A O 1
ATOM 672 N N . LYS A 1 82 ? -12.012 -6.775 20.534 1.00 82.69 82 LYS A N 1
ATOM 673 C CA . LYS A 1 82 ? -12.144 -8.212 20.274 1.00 82.69 82 LYS A CA 1
ATOM 674 C C . LYS A 1 82 ? -11.029 -8.940 21.018 1.00 82.69 82 LYS A C 1
ATOM 676 O O . LYS A 1 82 ? -9.884 -8.962 20.571 1.00 82.69 82 LYS A O 1
ATOM 681 N N . GLY A 1 83 ? -11.352 -9.489 22.188 1.00 84.31 83 GLY A N 1
ATOM 682 C CA . GLY A 1 83 ? -10.354 -10.050 23.103 1.00 84.31 83 GLY A CA 1
ATOM 683 C C . GLY A 1 83 ? -9.350 -8.983 23.558 1.00 84.31 83 GLY A C 1
ATOM 684 O O . GLY A 1 83 ? -9.734 -7.976 24.150 1.00 84.31 83 GLY A O 1
ATOM 685 N N . ASN A 1 84 ? -8.070 -9.181 23.235 1.00 82.88 84 ASN A N 1
ATOM 686 C CA . ASN A 1 84 ? -6.974 -8.262 23.585 1.00 82.88 84 ASN A CA 1
ATOM 687 C C . ASN A 1 84 ? -6.699 -7.181 22.527 1.00 82.88 84 ASN A C 1
ATOM 689 O O . ASN A 1 84 ? -5.771 -6.385 22.686 1.00 82.88 84 ASN A O 1
ATOM 693 N N . LEU A 1 85 ? -7.457 -7.184 21.431 1.00 83.69 85 LEU A N 1
ATOM 694 C CA . LEU A 1 85 ? -7.294 -6.261 20.318 1.00 83.69 85 LEU A CA 1
ATOM 695 C C . LEU A 1 85 ? -8.292 -5.112 20.446 1.00 83.69 85 LEU A C 1
ATOM 697 O O . LEU A 1 85 ? -9.504 -5.339 20.424 1.00 83.69 85 LEU A O 1
ATOM 701 N N . VAL A 1 86 ? -7.780 -3.889 20.525 1.00 8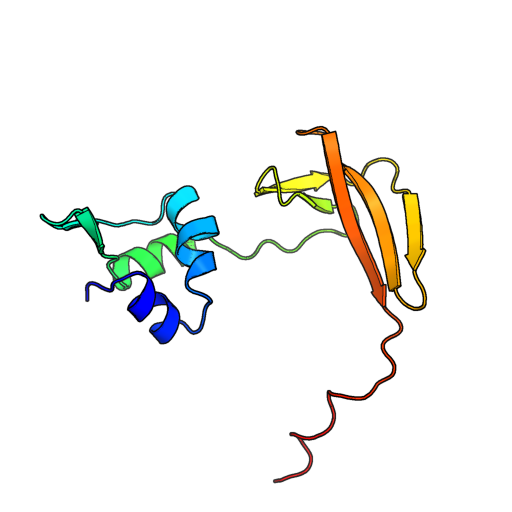6.75 86 VAL A N 1
ATOM 702 C CA . VAL A 1 86 ? -8.569 -2.659 20.543 1.00 86.75 86 VAL A CA 1
ATOM 703 C C . VAL A 1 86 ? -8.355 -1.918 19.230 1.00 86.75 86 VAL A C 1
ATOM 705 O O . VAL A 1 86 ? -7.234 -1.541 18.879 1.00 86.75 86 VAL A O 1
ATOM 708 N N . TYR A 1 87 ? -9.441 -1.682 18.503 1.00 89.25 87 TYR A N 1
ATOM 709 C CA . TYR A 1 87 ? -9.411 -1.004 17.215 1.00 89.25 87 TYR A CA 1
ATOM 710 C C . TYR A 1 87 ? -10.548 0.010 17.099 1.00 89.25 87 TYR A C 1
ATOM 712 O O . TYR A 1 87 ? -11.616 -0.159 17.678 1.00 89.25 87 TYR A O 1
ATOM 720 N N . ALA A 1 88 ? -10.312 1.079 16.351 1.00 87.31 88 ALA A N 1
ATOM 721 C CA . ALA A 1 88 ? -11.342 1.988 15.882 1.00 87.31 88 ALA A CA 1
ATOM 722 C C . ALA A 1 88 ? -11.873 1.495 14.534 1.00 87.31 88 ALA A C 1
ATOM 724 O O . ALA A 1 88 ? -11.095 1.141 13.648 1.00 87.31 88 ALA A O 1
ATOM 725 N N . SER A 1 89 ? -13.191 1.485 14.384 1.00 88.44 89 SER A N 1
ATOM 726 C CA . SER A 1 89 ? -13.905 1.200 13.143 1.00 88.44 89 SER A CA 1
ATOM 727 C C . SER A 1 89 ? -14.647 2.461 12.728 1.00 88.44 89 SER A C 1
ATOM 729 O O . SER A 1 89 ? -15.314 3.069 13.560 1.00 88.44 89 SER A O 1
ATOM 731 N N . PHE A 1 90 ? -14.538 2.868 11.469 1.00 89.06 90 PHE A N 1
ATOM 732 C CA . PHE A 1 90 ? -15.282 4.019 10.959 1.00 89.06 90 PHE A CA 1
ATOM 733 C C . PHE A 1 90 ? -15.469 3.930 9.441 1.00 89.06 90 PHE A C 1
ATOM 735 O O . PHE A 1 90 ? -14.616 3.367 8.750 1.00 89.06 90 PHE A O 1
ATOM 742 N N . PRO A 1 91 ? -16.558 4.480 8.883 1.00 90.12 91 PRO A N 1
ATOM 743 C CA . PRO A 1 91 ? -16.736 4.539 7.439 1.00 90.12 91 PRO A CA 1
ATOM 744 C C . PRO A 1 91 ? -15.752 5.535 6.809 1.00 90.12 91 PRO A C 1
ATOM 746 O O . PRO A 1 91 ? -15.578 6.656 7.283 1.00 90.12 91 PRO A O 1
ATOM 749 N N . CYS A 1 92 ? -15.109 5.136 5.713 1.00 88.44 92 CYS A N 1
ATOM 750 C CA . CYS A 1 92 ? -14.250 6.020 4.935 1.00 88.44 92 CYS A CA 1
ATOM 751 C C . CYS A 1 92 ? -15.072 7.188 4.362 1.00 88.44 92 CYS A C 1
ATOM 753 O O . CYS A 1 92 ? -16.039 6.921 3.646 1.00 88.44 92 CYS A O 1
ATOM 755 N N . PRO A 1 93 ? -14.666 8.456 4.550 1.00 86.19 93 PRO A N 1
ATOM 756 C CA . PRO A 1 93 ? -15.396 9.598 3.995 1.00 86.19 93 PRO A CA 1
ATOM 757 C C . PRO A 1 93 ? -15.378 9.651 2.459 1.00 86.19 93 PRO A C 1
ATOM 759 O O . PRO A 1 93 ? -16.215 10.319 1.869 1.00 86.19 93 PRO A O 1
ATOM 762 N N . ASN A 1 94 ? -14.436 8.959 1.808 1.00 86.69 94 ASN A N 1
ATOM 763 C CA . ASN A 1 94 ? -14.287 8.982 0.351 1.00 86.69 94 ASN A CA 1
ATOM 764 C C . ASN A 1 94 ? -15.021 7.818 -0.347 1.00 86.69 94 ASN A C 1
ATOM 766 O O . ASN A 1 94 ? -15.616 8.002 -1.398 1.00 86.69 94 ASN A O 1
ATOM 770 N N . CYS A 1 95 ? -15.016 6.607 0.231 1.00 88.12 95 CYS A N 1
ATOM 771 C CA . CYS A 1 95 ? -15.649 5.436 -0.401 1.00 88.12 95 CYS A CA 1
ATOM 772 C C . CYS A 1 95 ? -16.752 4.757 0.418 1.00 88.12 95 CYS A C 1
ATOM 774 O O . CYS A 1 95 ? -17.277 3.736 -0.020 1.00 88.12 95 CYS A O 1
ATOM 776 N N . GLY A 1 96 ? -17.053 5.229 1.628 1.00 86.06 96 GLY A N 1
ATOM 777 C CA . GLY A 1 96 ? -18.060 4.637 2.517 1.00 86.06 96 GLY A CA 1
ATOM 778 C C . GLY A 1 96 ? -17.698 3.268 3.108 1.00 86.06 96 GLY A C 1
ATOM 779 O O . GLY A 1 96 ? -18.373 2.798 4.020 1.00 86.06 96 GLY A O 1
ATOM 780 N N . LYS A 1 97 ? -16.624 2.612 2.645 1.00 88.00 97 LYS A N 1
ATOM 781 C CA . LYS A 1 97 ? -16.187 1.313 3.180 1.00 88.00 97 LYS A CA 1
ATOM 782 C C . LYS A 1 97 ? -15.652 1.448 4.599 1.00 88.00 97 LYS A C 1
ATOM 784 O O . LYS A 1 97 ? -15.013 2.442 4.937 1.00 88.00 97 LYS A O 1
ATOM 789 N N . ASN A 1 98 ? -15.859 0.411 5.403 1.00 88.94 98 ASN A N 1
ATOM 790 C CA . ASN A 1 98 ? -15.396 0.387 6.783 1.00 88.94 98 ASN A CA 1
ATOM 791 C C . ASN A 1 98 ? -13.860 0.315 6.854 1.00 88.94 98 ASN A C 1
ATOM 793 O O . ASN A 1 98 ? -13.241 -0.594 6.295 1.00 88.94 98 ASN A O 1
ATOM 797 N N . VAL A 1 99 ? -13.257 1.277 7.544 1.00 89.62 99 VAL A N 1
ATOM 798 C CA . VAL A 1 99 ? -11.820 1.385 7.794 1.00 89.62 99 VAL A CA 1
ATOM 799 C C . VAL A 1 99 ? -11.548 1.011 9.242 1.00 89.62 99 VAL A C 1
ATOM 801 O O . VAL A 1 99 ? -12.242 1.449 10.158 1.00 89.62 99 VAL A O 1
ATOM 804 N N . ILE A 1 100 ? -10.519 0.190 9.438 1.00 87.88 100 ILE A N 1
ATOM 805 C CA . ILE A 1 100 ? -10.090 -0.282 10.751 1.00 87.88 100 ILE A CA 1
ATOM 806 C C . ILE A 1 100 ? -8.741 0.349 11.075 1.00 87.88 100 ILE A C 1
ATOM 808 O O . ILE A 1 100 ? -7.798 0.265 10.287 1.00 87.88 100 ILE A O 1
ATOM 812 N N . ARG A 1 101 ? -8.637 0.952 12.257 1.00 85.25 101 ARG A N 1
ATOM 813 C CA . ARG A 1 101 ? -7.390 1.481 12.809 1.00 85.25 101 ARG A CA 1
ATOM 814 C C . ARG A 1 101 ? -7.091 0.792 14.130 1.00 85.25 101 ARG A C 1
ATOM 816 O O . ARG A 1 101 ? -7.866 0.896 15.074 1.00 85.25 101 ARG A O 1
ATOM 823 N N . PHE A 1 102 ? -5.964 0.096 14.210 1.00 85.38 102 PHE A N 1
ATOM 824 C CA . PHE A 1 102 ? -5.519 -0.516 15.459 1.00 85.38 102 PHE A CA 1
ATOM 825 C C . PHE A 1 102 ? -5.068 0.572 16.437 1.00 85.38 102 PHE A C 1
ATOM 827 O O . PHE A 1 102 ? -4.270 1.432 16.072 1.00 85.38 102 PHE A O 1
ATOM 834 N N . ILE A 1 103 ? -5.610 0.546 17.655 1.00 82.56 103 ILE A N 1
ATOM 835 C CA . ILE A 1 103 ? -5.259 1.491 18.724 1.00 82.56 103 ILE A CA 1
ATOM 836 C C . ILE A 1 103 ? -4.268 0.826 19.666 1.00 82.56 103 ILE A C 1
ATOM 838 O O . ILE A 1 103 ? -3.223 1.387 19.969 1.00 82.56 103 ILE A O 1
ATOM 842 N N . ASP A 1 104 ? -4.614 -0.375 20.123 1.00 75.69 104 ASP A N 1
ATOM 843 C CA . ASP A 1 104 ? -3.815 -1.118 21.080 1.00 75.69 104 ASP A CA 1
ATOM 844 C C . ASP A 1 104 ? -3.986 -2.615 20.840 1.00 75.69 104 ASP A C 1
ATOM 846 O O . ASP A 1 104 ? -5.061 -3.101 20.469 1.00 75.69 104 ASP A O 1
ATOM 850 N N . CYS A 1 105 ? -2.917 -3.361 21.062 1.00 67.00 105 CYS A N 1
ATOM 851 C CA . CYS A 1 105 ? -3.010 -4.798 21.205 1.00 67.00 105 CYS A CA 1
ATOM 852 C C . CYS A 1 105 ? -2.212 -5.182 22.442 1.00 67.00 105 CYS A C 1
ATOM 854 O O . CYS A 1 105 ? -0.985 -5.077 22.459 1.00 67.00 105 CYS A O 1
ATOM 856 N N . LYS A 1 106 ? -2.897 -5.677 23.477 1.00 62.00 106 LYS A N 1
ATOM 857 C CA . LYS A 1 106 ? -2.222 -6.337 24.597 1.00 62.00 106 LYS A CA 1
ATOM 858 C C . LYS A 1 106 ? -1.713 -7.691 24.107 1.00 62.00 106 LYS A C 1
ATOM 860 O O . LYS A 1 106 ? -2.314 -8.736 24.361 1.00 62.00 106 LYS A O 1
ATOM 865 N N . ARG A 1 107 ? -0.627 -7.679 23.331 1.00 58.56 107 ARG A N 1
ATOM 866 C CA . ARG A 1 107 ? 0.131 -8.888 23.014 1.00 58.56 107 ARG A CA 1
ATOM 867 C C . ARG A 1 107 ? 0.685 -9.421 24.333 1.00 58.56 107 ARG A C 1
ATOM 869 O O . ARG A 1 107 ? 1.398 -8.708 25.035 1.00 58.56 107 ARG A O 1
ATOM 876 N N . LYS A 1 108 ? 0.377 -10.677 24.677 1.00 51.03 108 LYS A N 1
ATOM 877 C CA . LYS A 1 108 ? 1.236 -11.416 25.609 1.00 51.03 108 LYS A CA 1
ATOM 878 C C . LYS A 1 108 ? 2.617 -11.439 24.948 1.00 51.03 108 LYS A C 1
ATOM 880 O O . LYS A 1 108 ? 2.718 -11.884 23.807 1.00 51.03 108 LYS A O 1
ATOM 885 N N . LYS A 1 109 ? 3.638 -10.878 25.603 1.00 45.72 109 LYS A N 1
ATOM 886 C CA . LYS A 1 109 ? 5.043 -11.022 25.195 1.00 45.72 109 LYS A CA 1
ATOM 887 C C . LYS A 1 109 ? 5.310 -12.519 25.031 1.00 45.72 109 LYS A C 1
ATOM 889 O O . LYS A 1 109 ? 5.385 -13.194 26.047 1.00 45.72 109 LYS A O 1
ATOM 894 N N . ASN A 1 110 ? 5.369 -13.050 23.812 1.00 50.41 110 ASN A N 1
ATOM 895 C CA . ASN A 1 110 ? 5.778 -14.445 23.647 1.00 50.41 110 ASN A CA 1
ATOM 896 C C . ASN A 1 110 ? 6.599 -14.771 22.395 1.00 50.41 110 ASN A C 1
ATOM 898 O O . ASN A 1 110 ? 6.992 -15.916 22.285 1.00 50.41 110 ASN A O 1
ATOM 902 N N . ASP A 1 111 ? 6.938 -13.818 21.514 1.00 51.78 111 ASP A N 1
ATOM 903 C CA . ASP A 1 111 ? 7.701 -14.147 20.287 1.00 51.78 111 ASP A CA 1
ATOM 904 C C . ASP A 1 111 ? 8.728 -13.081 19.844 1.00 51.78 111 ASP A C 1
ATOM 906 O O . ASP A 1 111 ? 9.084 -13.005 18.676 1.00 51.78 111 ASP A O 1
ATOM 910 N N . GLN A 1 112 ? 9.233 -12.232 20.749 1.00 46.41 112 GLN A N 1
ATOM 911 C CA . GLN A 1 112 ? 10.339 -11.303 20.416 1.00 46.41 112 GLN A CA 1
ATOM 912 C C . GLN A 1 112 ? 11.588 -11.440 21.300 1.00 46.41 112 GLN A C 1
ATOM 914 O O . GLN A 1 112 ? 12.475 -10.597 21.246 1.00 46.41 112 GLN A O 1
ATOM 919 N N . GLN A 1 113 ? 11.712 -12.520 22.071 1.00 44.97 113 GLN A N 1
ATOM 920 C CA . GLN A 1 113 ? 12.941 -12.846 22.801 1.00 44.97 113 GLN A CA 1
ATOM 921 C C . GLN A 1 113 ? 13.406 -14.249 22.414 1.00 44.97 113 GLN A C 1
ATOM 923 O O . GLN A 1 113 ? 13.135 -15.216 23.117 1.00 44.97 113 GLN A O 1
ATOM 928 N N . LYS A 1 114 ? 14.076 -14.368 21.263 1.00 42.62 114 LYS A N 1
ATOM 929 C CA . LYS A 1 114 ? 14.992 -15.493 21.016 1.00 42.62 114 LYS A CA 1
ATOM 930 C C . LYS A 1 114 ? 16.164 -15.210 20.067 1.00 42.62 114 LYS A C 1
ATOM 932 O O . LYS A 1 114 ? 16.886 -16.142 19.751 1.00 42.62 114 LYS A O 1
ATOM 937 N N . GLU A 1 115 ? 16.417 -13.957 19.677 1.00 46.53 115 GLU A N 1
ATOM 938 C CA . GLU A 1 115 ? 17.535 -13.623 18.768 1.00 46.53 115 GLU A CA 1
ATOM 939 C C . GLU A 1 115 ? 18.530 -12.581 19.315 1.00 46.53 115 GLU A C 1
ATOM 941 O O . GLU A 1 115 ? 19.339 -12.063 18.560 1.00 46.53 115 GLU A O 1
ATOM 946 N N . LEU A 1 116 ? 18.531 -12.275 20.620 1.00 46.56 116 LEU A N 1
ATOM 947 C CA . LEU A 1 116 ? 19.482 -11.299 21.192 1.00 46.56 116 LEU A CA 1
ATOM 948 C C . LEU A 1 116 ? 20.229 -11.759 22.454 1.00 46.56 116 LEU A C 1
ATOM 950 O O . LEU A 1 116 ? 20.866 -10.945 23.108 1.00 46.56 116 LEU A O 1
ATOM 954 N N . GLU A 1 117 ? 20.221 -13.058 22.766 1.00 42.03 117 GLU A N 1
ATOM 955 C CA . GLU A 1 117 ? 21.045 -13.642 23.847 1.00 42.03 117 GLU A CA 1
ATOM 956 C C . GLU A 1 117 ? 21.945 -14.783 23.343 1.00 42.03 117 GLU A C 1
ATOM 958 O O . GLU A 1 117 ? 22.230 -15.742 24.054 1.00 42.03 117 GLU A O 1
ATOM 963 N N . ALA A 1 118 ? 22.391 -14.693 22.092 1.00 46.84 118 ALA A N 1
ATOM 964 C CA . ALA A 1 118 ? 23.425 -15.565 21.552 1.00 46.84 118 ALA A CA 1
ATOM 965 C C . ALA A 1 118 ? 24.443 -14.723 20.779 1.00 46.84 118 ALA A C 1
ATOM 967 O O . ALA A 1 118 ? 24.470 -14.785 19.556 1.00 46.84 118 ALA A O 1
ATOM 968 N N . HIS A 1 119 ? 25.208 -13.891 21.490 1.00 39.00 119 HIS A N 1
ATOM 969 C CA . HIS A 1 119 ? 26.598 -13.551 21.168 1.00 39.00 119 HIS A CA 1
ATOM 970 C C . HIS A 1 119 ? 27.259 -12.784 22.313 1.00 39.00 119 HIS A C 1
ATOM 972 O O . HIS A 1 119 ? 26.615 -11.857 22.851 1.00 39.00 119 HIS A O 1
#